Protein AF-A0A538LKQ7-F1 (afdb_monomer)

Mean predicted aligned error: 3.58 Å

Foldseek 3Di:
DKDDDDQVVQVVLQVVWPFFFEEEECQQPVVDPDDDPHGGNYDYFYCVVHGDPCNVVSVVVGRYYHYIDHHVVSVVVHD

Secondary structure (DSSP, 8-state):
---PPPHHHHHHHHHHSSSSEEEEE-TT-TT--SPP--SSEEEEE--SSS--TTHHHHHHT-SEEEE--S-HHHHHHH-

Structure (mmCIF, N/CA/C/O backbone):
data_AF-A0A538LKQ7-F1
#
_entry.id   AF-A0A538LKQ7-F1
#
loop_
_atom_site.group_PDB
_atom_site.id
_atom_site.type_symbol
_atom_site.label_atom_id
_atom_site.label_alt_id
_atom_site.label_comp_id
_atom_site.label_asym_id
_atom_site.label_entity_id
_atom_site.label_seq_id
_atom_site.pdbx_PDB_ins_code
_atom_site.Cartn_x
_atom_site.Cartn_y
_atom_site.Cartn_z
_atom_site.occupancy
_atom_site.B_iso_or_equiv
_atom_site.auth_seq_id
_atom_site.auth_comp_id
_atom_site.auth_asym_id
_atom_site.auth_atom_id
_atom_site.pdbx_PDB_model_num
ATOM 1 N N . MET A 1 1 ? 16.246 8.015 -1.570 1.00 46.0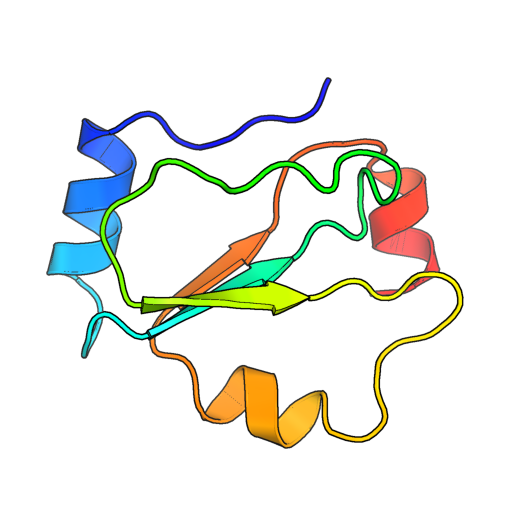0 1 MET A N 1
ATOM 2 C CA . MET A 1 1 ? 14.960 8.738 -1.508 1.00 46.00 1 MET A CA 1
ATOM 3 C C . MET A 1 1 ? 13.849 7.705 -1.558 1.00 46.00 1 MET A C 1
ATOM 5 O O . MET A 1 1 ? 13.344 7.434 -2.630 1.00 46.00 1 MET A O 1
ATOM 9 N N . GLY A 1 2 ? 13.547 7.068 -0.430 1.00 56.78 2 GLY A N 1
ATOM 10 C CA . GLY A 1 2 ? 12.343 6.263 -0.244 1.00 56.78 2 GLY A CA 1
ATOM 11 C C . GLY A 1 2 ? 11.682 6.807 1.010 1.00 56.78 2 GLY A C 1
ATOM 12 O O . GLY A 1 2 ? 12.356 6.926 2.028 1.00 56.78 2 GLY A O 1
ATOM 13 N N . GLY A 1 3 ? 10.459 7.309 0.892 1.00 69.38 3 GLY A N 1
ATOM 14 C CA . GLY A 1 3 ? 9.764 7.973 1.990 1.00 69.38 3 GLY A CA 1
ATOM 15 C C . GLY A 1 3 ? 8.674 7.067 2.530 1.00 69.38 3 GLY A C 1
ATOM 16 O O . GLY A 1 3 ? 7.895 6.530 1.741 1.00 69.38 3 GLY A O 1
ATOM 17 N N . PHE A 1 4 ? 8.633 6.924 3.850 1.00 80.88 4 PHE A N 1
ATOM 18 C CA . PHE A 1 4 ? 7.480 6.423 4.590 1.00 80.88 4 PHE A CA 1
ATOM 19 C C . PHE A 1 4 ? 6.754 7.621 5.215 1.00 80.88 4 PHE A C 1
ATOM 21 O O . PHE A 1 4 ? 7.404 8.642 5.469 1.00 80.88 4 PHE A O 1
ATOM 28 N N . PRO A 1 5 ? 5.431 7.540 5.429 1.00 87.50 5 PRO A N 1
ATOM 29 C CA . PRO A 1 5 ? 4.716 8.570 6.170 1.00 87.50 5 PRO A CA 1
ATOM 30 C C . PRO A 1 5 ? 5.265 8.673 7.596 1.00 87.50 5 PRO A C 1
ATOM 32 O O . PRO A 1 5 ? 5.778 7.698 8.148 1.00 87.50 5 PRO A O 1
ATOM 35 N N . ASP A 1 6 ? 5.143 9.855 8.197 1.00 90.88 6 ASP A N 1
ATOM 36 C CA . ASP A 1 6 ? 5.321 9.970 9.640 1.00 90.88 6 ASP A CA 1
ATOM 37 C C . ASP A 1 6 ? 4.166 9.275 10.385 1.00 90.88 6 ASP A C 1
ATOM 39 O O . ASP A 1 6 ? 3.110 8.970 9.817 1.00 90.88 6 ASP A O 1
ATOM 43 N N . LEU A 1 7 ? 4.386 8.987 11.670 1.00 92.44 7 LEU A N 1
ATOM 44 C CA . LEU A 1 7 ? 3.418 8.251 12.478 1.00 92.44 7 LEU A CA 1
ATOM 45 C C . LEU A 1 7 ? 2.060 8.979 12.601 1.00 92.44 7 LEU A C 1
ATOM 47 O O . LEU A 1 7 ? 1.044 8.316 12.410 1.00 92.44 7 LEU A O 1
ATOM 51 N N . PRO A 1 8 ? 1.987 10.308 12.834 1.00 95.06 8 PRO A N 1
ATOM 52 C CA . PRO A 1 8 ? 0.699 10.999 12.929 1.00 95.06 8 PRO A CA 1
ATOM 53 C C . PRO A 1 8 ? -0.131 10.957 11.640 1.00 95.06 8 PRO A C 1
ATOM 55 O O . PRO A 1 8 ? -1.346 10.758 11.699 1.00 95.06 8 PRO A O 1
ATOM 58 N N . VAL A 1 9 ? 0.495 11.130 10.469 1.00 93.75 9 VAL A N 1
ATOM 59 C CA . VAL A 1 9 ? -0.207 11.011 9.182 1.00 93.75 9 VAL A CA 1
ATOM 60 C C . VAL A 1 9 ? -0.685 9.580 8.980 1.00 93.75 9 VAL A C 1
ATOM 62 O O . VAL A 1 9 ? -1.815 9.359 8.544 1.00 93.75 9 VAL A O 1
ATOM 65 N N . TRP A 1 10 ? 0.145 8.602 9.332 1.00 95.25 10 TRP A N 1
ATOM 66 C CA . TRP A 1 10 ? -0.205 7.198 9.201 1.00 95.25 10 TRP A CA 1
ATOM 67 C C . TRP A 1 10 ? -1.385 6.782 10.090 1.00 95.25 10 TRP A C 1
ATOM 69 O O . TRP A 1 10 ? -2.335 6.160 9.613 1.00 95.25 10 TRP A O 1
ATOM 79 N N . GLU A 1 11 ? -1.373 7.176 11.362 1.00 94.62 11 GLU A N 1
ATOM 80 C CA . GLU A 1 11 ? -2.476 6.924 12.294 1.00 94.62 11 GLU A CA 1
ATOM 81 C C . GLU A 1 11 ? -3.779 7.579 11.819 1.00 94.62 11 GLU A C 1
ATOM 83 O O . GLU A 1 11 ? -4.849 6.980 11.934 1.00 94.62 11 GLU A O 1
ATOM 88 N N . ASN A 1 12 ? -3.700 8.777 11.228 1.00 95.50 12 ASN A N 1
ATOM 89 C CA . ASN A 1 12 ? -4.863 9.432 10.638 1.00 95.50 12 ASN A CA 1
ATOM 90 C C . ASN A 1 12 ? -5.447 8.636 9.461 1.00 95.50 12 ASN A C 1
ATOM 92 O O . ASN A 1 12 ? -6.664 8.472 9.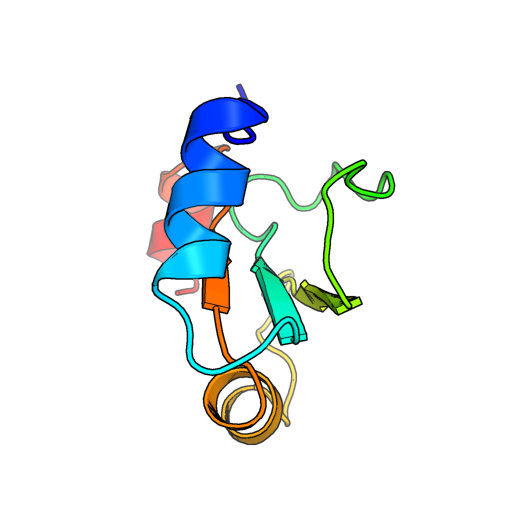392 1.00 95.50 12 ASN A O 1
ATOM 96 N N . VAL A 1 13 ? -4.599 8.110 8.571 1.00 94.81 13 VAL A N 1
ATOM 97 C CA . VAL A 1 13 ? -5.039 7.258 7.454 1.00 94.81 13 VAL A CA 1
ATOM 98 C C . VAL A 1 13 ? -5.725 5.996 7.971 1.00 94.81 13 VAL A C 1
ATOM 100 O O . VAL A 1 13 ? -6.825 5.678 7.524 1.00 94.81 13 VAL A O 1
ATOM 103 N N . LEU A 1 14 ? -5.124 5.303 8.942 1.00 95.38 14 LEU A N 1
ATOM 104 C CA . LEU A 1 14 ? -5.720 4.095 9.519 1.00 95.38 14 LEU A CA 1
ATOM 105 C C . LEU A 1 14 ? -7.053 4.369 10.220 1.00 95.38 14 LEU A C 1
ATOM 107 O O . LEU A 1 14 ? -7.968 3.559 10.113 1.00 95.38 14 LEU A O 1
ATOM 111 N N . ALA A 1 15 ? -7.198 5.514 10.890 1.00 95.69 15 ALA A N 1
ATOM 112 C CA . ALA A 1 15 ? -8.458 5.903 11.525 1.00 95.69 15 ALA A CA 1
ATOM 113 C C . ALA A 1 15 ? -9.600 6.146 10.517 1.00 95.69 15 ALA A C 1
ATOM 115 O O . ALA A 1 15 ? -10.771 6.089 10.895 1.00 95.69 15 ALA A O 1
ATOM 116 N N . LEU A 1 16 ? -9.272 6.430 9.252 1.00 96.44 16 LEU A N 1
ATOM 117 C CA . LEU A 1 16 ? -10.234 6.608 8.160 1.00 96.44 16 LEU A CA 1
ATOM 118 C C . LEU A 1 16 ? -10.498 5.316 7.374 1.00 96.44 16 LEU A C 1
ATOM 120 O O . LEU A 1 16 ? -11.480 5.245 6.632 1.00 96.44 16 LEU A O 1
ATOM 124 N N . ALA A 1 17 ? -9.629 4.315 7.504 1.00 95.62 17 ALA A N 1
ATOM 125 C CA . ALA A 1 17 ? -9.755 3.046 6.806 1.00 95.62 17 ALA A CA 1
ATOM 126 C C . ALA A 1 17 ? -10.796 2.134 7.474 1.00 95.62 17 ALA A C 1
ATOM 128 O O . ALA A 1 17 ? -11.093 2.240 8.663 1.00 95.62 17 ALA A O 1
ATOM 129 N N . ALA A 1 18 ? -11.347 1.193 6.703 1.00 89.12 18 ALA A N 1
ATOM 130 C CA . ALA A 1 18 ? -12.312 0.218 7.217 1.00 89.12 18 ALA A CA 1
ATOM 131 C C . ALA A 1 18 ? -11.680 -0.831 8.158 1.00 89.12 18 ALA A C 1
ATOM 133 O O . ALA A 1 18 ? -12.401 -1.559 8.841 1.00 89.12 18 ALA A O 1
ATOM 134 N N . GLY A 1 19 ? -10.348 -0.914 8.188 1.00 94.06 19 GLY A N 1
ATOM 135 C CA . GLY A 1 19 ? -9.584 -1.892 8.947 1.00 94.06 19 GLY A CA 1
ATOM 136 C C . GLY A 1 19 ? -8.083 -1.607 8.901 1.00 94.06 19 GLY A C 1
ATOM 137 O O . GLY A 1 19 ? -7.646 -0.553 8.443 1.00 94.06 19 GLY A O 1
ATOM 138 N N . GLY A 1 20 ? -7.298 -2.552 9.418 1.00 95.94 20 GLY A N 1
ATOM 139 C CA . GLY A 1 20 ? -5.850 -2.418 9.582 1.00 95.94 20 GLY A CA 1
ATOM 140 C C . GLY A 1 20 ? -5.009 -3.244 8.614 1.00 95.94 20 G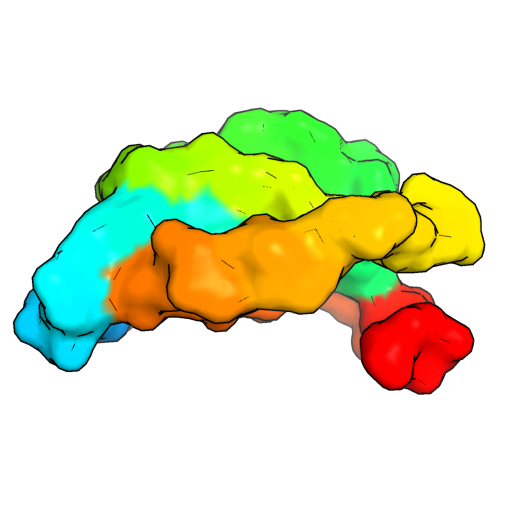LY A C 1
ATOM 141 O O . GLY A 1 20 ? -3.810 -3.338 8.851 1.00 95.94 20 GLY A O 1
ATOM 142 N N . ARG A 1 21 ? -5.588 -3.879 7.583 1.00 97.75 21 ARG A N 1
ATOM 143 C CA . ARG A 1 21 ? -4.822 -4.667 6.600 1.00 97.75 21 ARG A CA 1
ATOM 144 C C . ARG A 1 21 ? -4.201 -3.740 5.572 1.00 97.75 21 ARG A C 1
ATOM 146 O O . ARG A 1 21 ? -4.913 -3.007 4.886 1.00 97.75 21 ARG A O 1
ATOM 153 N N . VAL A 1 22 ? -2.883 -3.777 5.456 1.00 97.06 22 VAL A N 1
ATOM 154 C CA . VAL A 1 22 ? -2.126 -2.809 4.666 1.00 97.06 22 VAL A CA 1
ATOM 155 C C . VAL A 1 22 ? -1.256 -3.521 3.654 1.00 97.06 22 VAL A C 1
ATOM 157 O O . VAL A 1 22 ? -0.377 -4.300 4.016 1.00 97.06 22 VAL A O 1
ATOM 160 N N . LEU A 1 23 ? -1.441 -3.176 2.385 1.00 96.56 23 LEU A N 1
ATOM 161 C CA . LEU A 1 23 ? -0.548 -3.591 1.315 1.00 96.56 23 LEU A CA 1
ATOM 162 C C . LEU A 1 23 ? 0.544 -2.539 1.123 1.00 96.56 23 LEU A C 1
ATOM 164 O O . LEU A 1 23 ? 0.258 -1.391 0.790 1.00 96.56 23 LEU A O 1
ATOM 168 N N . VAL A 1 24 ? 1.795 -2.921 1.349 1.00 95.12 24 VAL A N 1
ATOM 169 C CA . VAL A 1 24 ? 2.964 -2.039 1.300 1.00 95.12 24 VAL A CA 1
ATOM 170 C C . VAL A 1 24 ? 3.711 -2.258 -0.010 1.00 95.12 24 VAL A C 1
ATOM 172 O O . VAL A 1 24 ? 4.484 -3.208 -0.135 1.00 95.12 24 VAL A O 1
ATOM 175 N N . ASP A 1 25 ? 3.504 -1.370 -0.977 1.00 93.81 25 ASP A N 1
ATOM 176 C CA . ASP A 1 25 ? 4.143 -1.413 -2.290 1.00 93.81 25 ASP A CA 1
ATOM 177 C C . ASP A 1 25 ? 5.514 -0.723 -2.283 1.00 93.81 25 ASP A C 1
ATOM 179 O O . ASP A 1 25 ? 5.631 0.492 -2.102 1.00 93.81 25 ASP A O 1
ATOM 183 N N . ARG A 1 26 ? 6.566 -1.510 -2.532 1.00 91.75 26 ARG A N 1
ATOM 184 C CA . ARG A 1 26 ? 7.961 -1.050 -2.612 1.00 91.75 26 ARG A CA 1
ATOM 185 C C . ARG A 1 26 ? 8.515 -1.012 -4.040 1.00 91.75 26 ARG A C 1
ATOM 187 O O . ARG A 1 26 ? 9.728 -0.918 -4.218 1.00 91.75 26 ARG A O 1
ATOM 194 N N . THR A 1 27 ? 7.668 -1.031 -5.068 1.00 91.56 27 THR A N 1
ATOM 195 C CA . THR A 1 27 ? 8.083 -1.055 -6.488 1.00 91.56 27 THR A CA 1
ATOM 196 C C . THR A 1 27 ? 9.007 0.105 -6.870 1.00 91.56 27 THR A C 1
ATOM 198 O O . THR A 1 27 ? 9.924 -0.055 -7.675 1.00 91.56 27 THR A O 1
ATOM 201 N N . ALA A 1 28 ? 8.842 1.278 -6.253 1.00 91.06 28 ALA A N 1
ATOM 202 C CA . ALA A 1 28 ? 9.721 2.420 -6.499 1.00 91.06 28 ALA A CA 1
ATOM 203 C C . ALA A 1 28 ? 11.158 2.210 -5.974 1.00 91.06 28 ALA A C 1
ATOM 205 O O . ALA A 1 28 ? 12.089 2.896 -6.404 1.00 91.06 28 ALA A O 1
ATOM 206 N N . SER A 1 29 ? 11.361 1.290 -5.030 1.00 89.56 29 SER A N 1
ATOM 207 C CA . SER A 1 29 ? 12.654 1.013 -4.405 1.00 89.56 29 SER A CA 1
ATOM 208 C C . SER A 1 29 ? 12.802 -0.465 -3.981 1.00 89.56 29 SER A C 1
ATOM 210 O O . SER A 1 29 ? 12.969 -0.764 -2.798 1.00 89.56 29 SER A O 1
ATOM 212 N N . PRO A 1 30 ? 12.804 -1.409 -4.944 1.00 87.00 30 PRO A N 1
ATOM 213 C CA . PRO A 1 30 ? 12.721 -2.854 -4.686 1.00 87.00 30 PRO A CA 1
ATOM 214 C C . PRO A 1 30 ? 13.917 -3.422 -3.908 1.00 87.00 30 PRO A C 1
ATOM 216 O O . PRO A 1 30 ? 13.828 -4.499 -3.329 1.00 87.00 30 PRO A O 1
ATOM 219 N N . GLN A 1 31 ? 15.036 -2.697 -3.870 1.00 87.38 31 GLN A N 1
ATOM 220 C CA . GLN A 1 31 ? 16.209 -3.032 -3.066 1.00 87.38 31 GLN A CA 1
ATOM 221 C C . GLN A 1 31 ? 16.012 -2.831 -1.552 1.00 87.38 31 GLN A C 1
ATOM 223 O O . GLN A 1 31 ? 16.833 -3.307 -0.773 1.00 87.38 31 GLN A O 1
ATOM 228 N N . HIS A 1 32 ? 14.975 -2.106 -1.121 1.00 84.31 32 HIS A N 1
ATOM 229 C CA . HIS A 1 32 ? 14.668 -1.900 0.294 1.00 84.31 32 HIS A CA 1
ATOM 230 C C . HIS A 1 32 ? 13.662 -2.950 0.765 1.00 84.31 32 HIS A C 1
ATOM 232 O O . HIS A 1 32 ? 12.461 -2.810 0.561 1.00 84.31 32 HIS A O 1
ATOM 238 N N . THR A 1 33 ? 14.157 -4.009 1.402 1.00 82.31 33 THR A N 1
ATOM 239 C CA . THR A 1 33 ? 13.336 -5.133 1.887 1.00 82.31 33 THR A CA 1
ATOM 240 C C . THR A 1 33 ? 13.070 -5.094 3.387 1.00 82.31 33 THR A C 1
ATOM 242 O O . THR A 1 33 ? 12.352 -5.954 3.896 1.00 82.31 33 THR A O 1
ATOM 245 N N . ASP A 1 34 ? 13.649 -4.126 4.097 1.00 85.00 34 ASP A N 1
ATOM 246 C CA . ASP A 1 34 ? 13.517 -4.024 5.546 1.00 85.00 34 ASP A CA 1
ATOM 247 C C . ASP A 1 34 ? 12.039 -3.877 5.958 1.00 85.00 34 ASP A C 1
ATOM 249 O O . ASP A 1 34 ? 11.250 -3.221 5.252 1.00 85.00 34 ASP A O 1
ATOM 253 N N . PRO A 1 35 ? 11.627 -4.501 7.078 1.00 82.44 35 PRO A N 1
ATOM 254 C CA . PRO A 1 35 ? 10.292 -4.317 7.628 1.00 82.44 35 PRO A CA 1
ATOM 255 C C . PRO A 1 35 ? 9.987 -2.837 7.854 1.00 82.44 35 PRO A C 1
ATOM 257 O O . PRO A 1 35 ? 10.838 -2.069 8.296 1.00 82.44 35 PRO A O 1
ATOM 260 N N . VAL A 1 36 ? 8.757 -2.441 7.541 1.00 86.56 36 VAL A N 1
ATOM 261 C CA . VAL A 1 36 ? 8.283 -1.086 7.812 1.00 86.56 36 VAL A CA 1
ATOM 262 C C . VAL A 1 36 ? 7.731 -1.058 9.229 1.00 86.56 36 VAL A C 1
ATOM 264 O O . VAL A 1 36 ? 6.819 -1.816 9.549 1.00 86.56 36 VAL A O 1
ATOM 267 N N . GLU A 1 37 ? 8.277 -0.193 10.077 1.00 89.19 37 GLU A N 1
ATOM 268 C CA . GLU A 1 37 ? 7.799 0.000 11.448 1.00 89.19 37 GLU A CA 1
ATOM 269 C C . GLU A 1 37 ? 6.601 0.957 11.459 1.00 89.19 37 GLU A C 1
ATOM 271 O O . GLU A 1 37 ? 6.708 2.126 11.826 1.00 89.19 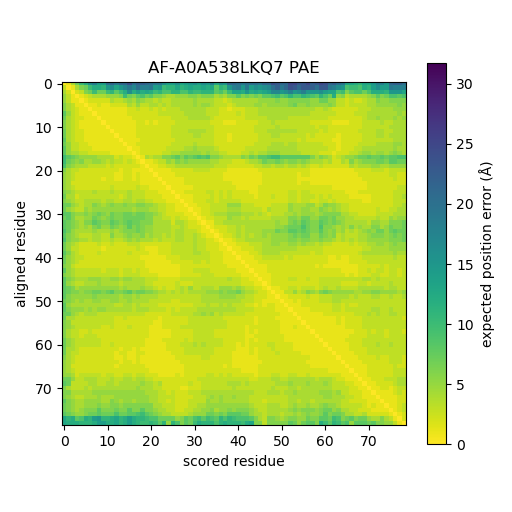37 GLU A O 1
ATOM 276 N N . LEU A 1 38 ? 5.449 0.460 11.007 1.00 91.50 38 LEU A N 1
ATOM 277 C CA . LEU A 1 38 ? 4.180 1.182 11.029 1.00 91.50 38 LEU A CA 1
ATOM 278 C C . LEU A 1 38 ? 3.082 0.311 11.666 1.00 91.50 38 LEU A C 1
ATOM 280 O O . LEU A 1 38 ? 3.061 -0.900 11.444 1.00 91.50 38 LEU A O 1
ATOM 284 N N . PRO A 1 39 ? 2.155 0.897 12.445 1.00 94.38 39 PRO A N 1
ATOM 285 C CA . PRO A 1 39 ? 0.958 0.203 12.911 1.00 94.38 39 PRO A CA 1
ATOM 286 C C . PRO A 1 39 ? 0.166 -0.447 11.765 1.00 94.38 39 PRO A C 1
ATOM 288 O O . PRO A 1 39 ? 0.036 0.148 10.698 1.00 94.38 39 PRO A O 1
ATOM 291 N N . GLY A 1 40 ? -0.407 -1.629 12.000 1.00 95.06 40 GLY A N 1
ATOM 292 C CA . GLY A 1 40 ? -1.236 -2.351 11.028 1.00 95.06 40 GLY A CA 1
ATOM 293 C C . GLY A 1 40 ? -0.772 -3.787 10.780 1.00 95.06 40 GLY A C 1
ATOM 294 O O . GLY A 1 40 ? 0.280 -4.212 11.253 1.00 95.06 40 GLY A O 1
ATOM 295 N N . ASP A 1 41 ? -1.585 -4.535 10.043 1.00 96.38 41 ASP A N 1
ATOM 296 C CA . ASP A 1 41 ? -1.265 -5.860 9.514 1.00 96.38 41 ASP A CA 1
ATOM 297 C C . ASP A 1 41 ? -0.642 -5.690 8.122 1.00 96.38 41 ASP A C 1
ATOM 299 O O . ASP A 1 41 ? -1.343 -5.492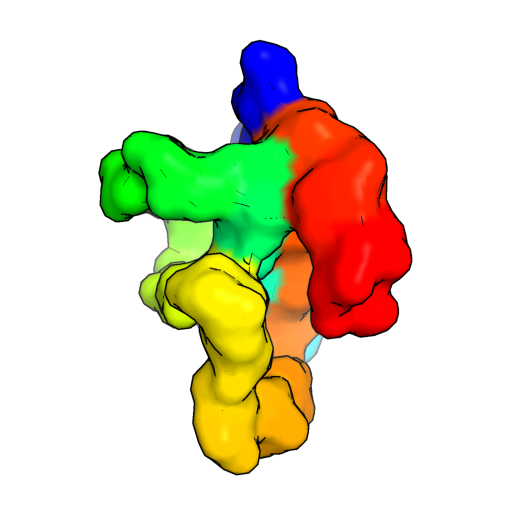 7.125 1.00 96.38 41 ASP A O 1
ATOM 303 N N . LEU A 1 42 ? 0.692 -5.638 8.081 1.00 95.25 42 LEU A N 1
ATOM 304 C CA . LEU A 1 42 ? 1.451 -5.226 6.902 1.00 95.25 42 LEU A CA 1
ATOM 305 C C . LEU A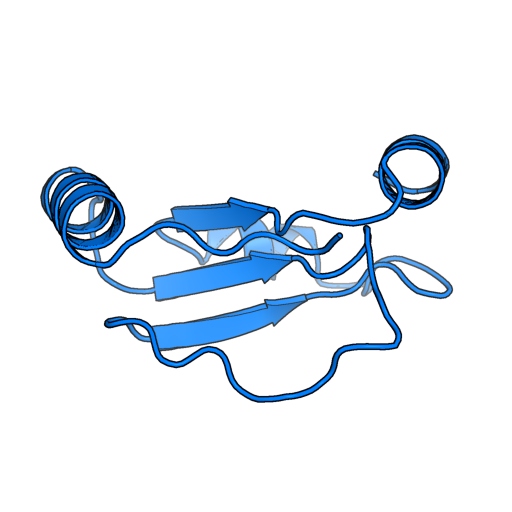 1 42 ? 1.805 -6.42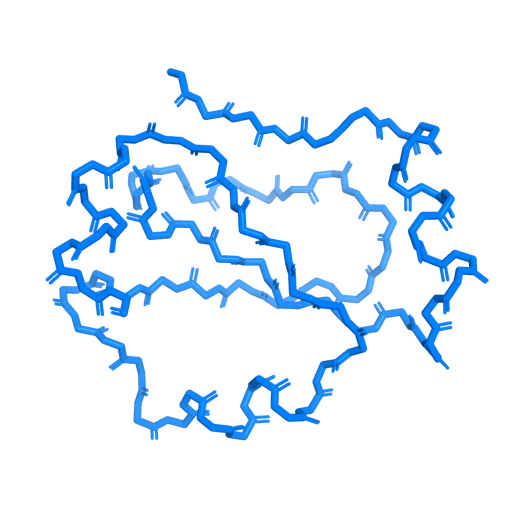1 6.009 1.00 95.25 42 LEU A C 1
ATOM 307 O O . LEU A 1 42 ? 2.535 -7.325 6.413 1.00 95.25 42 LEU A O 1
ATOM 311 N N . THR A 1 43 ? 1.387 -6.360 4.748 1.00 95.31 43 THR A N 1
ATOM 312 C CA . THR A 1 43 ? 1.763 -7.301 3.687 1.00 95.31 43 THR A CA 1
ATOM 313 C C . THR A 1 43 ? 2.623 -6.589 2.648 1.00 95.31 43 THR A C 1
ATOM 315 O O . THR A 1 43 ? 2.236 -5.555 2.114 1.00 95.31 43 THR A O 1
ATOM 318 N N . GLY A 1 44 ? 3.812 -7.117 2.353 1.00 93.31 44 GLY A N 1
ATOM 319 C CA . GLY A 1 44 ? 4.712 -6.530 1.357 1.00 93.31 44 GLY A CA 1
ATOM 320 C C . GLY A 1 44 ? 4.304 -6.855 -0.082 1.00 93.31 44 GLY A C 1
ATOM 321 O O . GLY A 1 44 ? 3.972 -7.996 -0.385 1.00 93.31 44 GLY A O 1
ATOM 322 N N . LEU A 1 45 ? 4.411 -5.868 -0.969 1.00 93.12 45 LEU A N 1
ATOM 323 C CA . LEU A 1 45 ? 4.204 -5.977 -2.410 1.00 93.12 45 LEU A CA 1
ATOM 324 C C . LEU A 1 45 ? 5.398 -5.375 -3.161 1.00 93.12 45 LEU A C 1
ATOM 326 O O . LEU A 1 45 ? 5.966 -4.357 -2.762 1.00 93.12 45 LEU A O 1
ATOM 330 N N . SER A 1 46 ? 5.781 -6.010 -4.262 1.00 89.50 46 SER A N 1
ATOM 331 C CA . SER A 1 46 ? 6.766 -5.490 -5.207 1.00 89.50 46 SER A CA 1
ATOM 332 C C . SER A 1 46 ? 6.426 -6.007 -6.594 1.00 89.50 46 SER A C 1
ATOM 334 O O . SER A 1 46 ? 6.139 -7.192 -6.745 1.00 89.50 46 SER A O 1
ATOM 336 N N . PHE A 1 47 ? 6.480 -5.138 -7.603 1.00 91.62 47 PHE A N 1
ATOM 337 C CA . PHE A 1 47 ? 6.313 -5.541 -9.000 1.00 91.62 47 PHE A CA 1
ATOM 338 C C . PHE A 1 47 ? 7.649 -5.872 -9.668 1.00 91.62 47 PHE A C 1
ATOM 340 O O . PHE A 1 47 ? 7.727 -5.944 -10.888 1.00 91.62 47 PHE A O 1
ATOM 347 N N . TYR A 1 48 ? 8.731 -6.029 -8.903 1.00 86.06 48 TYR A N 1
ATOM 348 C CA . TYR A 1 48 ? 10.032 -6.374 -9.463 1.00 86.06 48 TYR A CA 1
ATOM 349 C C . TYR A 1 48 ? 10.256 -7.899 -9.485 1.00 86.06 48 TYR A C 1
ATOM 351 O O . TYR A 1 48 ? 10.225 -8.518 -8.419 1.00 86.06 48 TYR A O 1
ATOM 359 N N . PRO A 1 49 ? 10.587 -8.511 -10.643 1.00 85.25 49 PRO A N 1
ATOM 360 C CA . PRO A 1 49 ? 10.630 -7.912 -11.983 1.00 85.25 49 PRO A CA 1
ATOM 361 C C . PRO A 1 49 ? 9.251 -7.791 -12.655 1.00 85.25 49 PRO A C 1
ATOM 363 O O . PRO A 1 49 ? 9.145 -7.082 -13.651 1.00 85.25 49 PRO A O 1
ATOM 366 N N . TRP A 1 50 ? 8.231 -8.479 -12.129 1.00 88.56 50 TRP A N 1
ATOM 367 C CA . TRP A 1 50 ? 6.836 -8.391 -12.568 1.00 88.56 50 TRP A CA 1
ATOM 368 C C . TRP A 1 50 ? 5.891 -8.377 -11.356 1.00 88.56 50 TRP A C 1
ATOM 370 O O . TRP A 1 50 ? 6.295 -8.838 -10.282 1.00 88.56 50 TRP A O 1
ATOM 380 N N . PRO A 1 51 ? 4.649 -7.878 -11.498 1.00 91.06 51 PRO A N 1
ATOM 381 C CA . PRO A 1 51 ? 3.631 -8.018 -10.462 1.00 91.06 51 PRO A CA 1
ATOM 382 C C . PRO A 1 51 ? 3.338 -9.493 -10.146 1.00 91.06 51 PRO A C 1
ATOM 384 O O . PRO A 1 51 ? 3.456 -10.336 -11.040 1.00 91.06 51 PRO A O 1
ATOM 387 N N . PRO A 1 52 ? 2.942 -9.821 -8.905 1.00 92.75 52 PRO A N 1
ATOM 388 C CA . PRO A 1 52 ? 2.550 -11.180 -8.558 1.00 92.75 52 PRO A CA 1
ATOM 389 C C . PRO A 1 52 ? 1.207 -11.556 -9.210 1.00 92.75 52 PRO A C 1
ATOM 391 O O . PRO A 1 52 ? 0.357 -10.694 -9.447 1.00 92.75 52 PRO A O 1
ATOM 394 N N . ASP A 1 53 ? 1.003 -12.850 -9.476 1.00 95.69 53 ASP A N 1
ATOM 395 C CA . ASP A 1 53 ? -0.198 -13.360 -10.163 1.00 95.69 53 ASP A CA 1
ATOM 396 C C . ASP A 1 53 ? -1.505 -13.072 -9.395 1.00 95.69 53 ASP A C 1
ATOM 398 O O . ASP A 1 53 ? -2.567 -12.940 -10.002 1.00 95.69 53 ASP A O 1
ATOM 402 N N . ASP A 1 54 ? -1.432 -12.948 -8.067 1.00 95.81 54 ASP A N 1
ATOM 403 C CA . ASP A 1 54 ? -2.543 -12.692 -7.143 1.00 95.81 54 ASP A CA 1
ATOM 404 C C . ASP A 1 54 ? -2.698 -11.205 -6.772 1.00 95.81 54 ASP A C 1
ATOM 406 O O . ASP A 1 54 ? -3.340 -10.858 -5.776 1.00 95.81 54 ASP A O 1
ATOM 410 N N . LEU A 1 55 ? -2.130 -10.293 -7.574 1.00 95.69 55 LEU A N 1
ATOM 411 C CA . LEU A 1 55 ? -2.177 -8.846 -7.328 1.00 95.69 55 LEU A CA 1
ATOM 412 C C . LEU A 1 55 ? -3.597 -8.338 -7.044 1.00 95.69 55 LEU A C 1
ATOM 414 O O . LEU A 1 55 ? -3.806 -7.489 -6.175 1.00 95.69 55 LEU A O 1
ATOM 418 N N . ARG A 1 56 ? -4.584 -8.847 -7.786 1.00 96.38 56 ARG A N 1
ATOM 419 C CA . ARG A 1 56 ? -5.981 -8.431 -7.647 1.00 96.38 56 ARG A CA 1
ATOM 420 C C . ARG A 1 56 ? -6.525 -8.794 -6.267 1.00 96.38 56 ARG A C 1
ATOM 422 O O . ARG A 1 56 ? -7.181 -7.970 -5.633 1.00 96.38 56 ARG A O 1
ATOM 429 N N . GLU A 1 57 ? -6.278 -10.015 -5.818 1.00 97.94 57 GLU A N 1
ATOM 430 C CA . GLU A 1 57 ? -6.701 -10.529 -4.521 1.00 97.94 57 GLU A CA 1
ATOM 431 C C . GLU A 1 57 ? -6.012 -9.769 -3.382 1.00 97.94 57 GLU A C 1
ATOM 433 O O . GLU A 1 57 ? -6.689 -9.351 -2.443 1.00 97.94 57 GLU A O 1
ATOM 438 N N . LEU A 1 58 ? -4.706 -9.505 -3.500 1.00 96.75 58 LEU A N 1
ATOM 439 C CA . LEU A 1 58 ? -3.942 -8.712 -2.530 1.00 96.75 58 LEU A CA 1
ATOM 440 C C . LEU A 1 58 ? -4.481 -7.281 -2.404 1.00 96.75 58 LEU A C 1
ATOM 442 O O . LEU A 1 58 ? -4.690 -6.786 -1.294 1.00 96.75 58 LEU A O 1
ATOM 446 N N . ALA A 1 59 ? -4.747 -6.618 -3.533 1.00 96.25 59 ALA A N 1
ATOM 447 C CA . ALA A 1 59 ? -5.240 -5.244 -3.551 1.00 96.25 59 ALA A CA 1
ATOM 448 C C . ALA A 1 59 ? -6.666 -5.134 -2.990 1.00 96.25 59 ALA A C 1
ATOM 450 O O . ALA A 1 59 ? -6.937 -4.269 -2.162 1.00 96.25 59 ALA A O 1
ATOM 451 N N . LEU A 1 60 ? -7.575 -6.025 -3.401 1.00 97.12 60 LEU A N 1
ATOM 452 C CA . LEU A 1 60 ? -8.968 -6.025 -2.933 1.00 97.12 60 LEU A CA 1
ATOM 453 C C . LEU A 1 60 ? -9.130 -6.564 -1.503 1.00 97.12 60 LEU A C 1
ATOM 455 O O . LEU A 1 60 ? -10.145 -6.299 -0.860 1.00 97.12 60 LEU A O 1
ATOM 459 N N . GLY A 1 61 ? -8.164 -7.344 -1.018 1.00 97.12 61 GLY A N 1
ATOM 460 C CA . GLY A 1 61 ? -8.133 -7.887 0.338 1.00 97.12 61 GLY A CA 1
ATOM 461 C C . GLY A 1 61 ? -7.602 -6.914 1.393 1.00 97.12 61 GLY A C 1
ATOM 462 O O . GLY A 1 61 ? -7.676 -7.231 2.581 1.00 97.12 61 GLY A O 1
ATOM 463 N N . SER A 1 62 ? -7.084 -5.756 0.981 1.00 97.88 62 SER A N 1
ATOM 464 C CA . SER A 1 62 ? -6.441 -4.772 1.855 1.00 97.88 62 SER A CA 1
ATOM 465 C C . SER A 1 62 ? -7.349 -3.572 2.118 1.00 97.88 62 SER A C 1
ATOM 467 O O . SER A 1 62 ? -8.127 -3.167 1.258 1.00 97.88 62 SER A O 1
ATOM 469 N N . ASP A 1 63 ? -7.238 -2.986 3.309 1.00 97.62 63 ASP A N 1
ATOM 470 C CA . ASP A 1 63 ? -8.007 -1.803 3.709 1.00 97.62 63 ASP A CA 1
ATOM 471 C C . ASP A 1 63 ? -7.282 -0.500 3.311 1.00 97.62 63 ASP A C 1
ATOM 473 O O . ASP A 1 63 ? -7.919 0.531 3.093 1.00 97.62 63 ASP A O 1
ATOM 477 N N . VAL A 1 64 ? -5.947 -0.555 3.185 1.00 97.12 64 VAL A N 1
ATOM 478 C CA . VAL A 1 64 ? -5.069 0.544 2.750 1.00 97.12 64 VAL A CA 1
ATOM 479 C C . VAL A 1 64 ? -3.983 0.005 1.814 1.00 97.12 64 VAL A C 1
ATOM 481 O O . VAL A 1 64 ? -3.427 -1.066 2.055 1.00 97.12 64 VAL A O 1
ATOM 484 N N . ILE A 1 65 ? -3.632 0.772 0.777 1.00 95.75 65 ILE A N 1
ATOM 485 C CA . ILE A 1 65 ? -2.439 0.532 -0.048 1.00 95.75 65 ILE A CA 1
ATOM 486 C C . ILE A 1 65 ? -1.448 1.673 0.201 1.00 95.75 65 ILE A C 1
ATOM 488 O O . ILE A 1 65 ? -1.715 2.827 -0.137 1.00 95.75 65 ILE A O 1
ATOM 492 N N . LEU A 1 66 ? -0.307 1.349 0.807 1.00 94.50 66 LEU A N 1
ATOM 493 C CA . LEU A 1 66 ? 0.803 2.268 1.027 1.00 94.50 66 LEU A CA 1
ATOM 494 C C . LEU A 1 66 ? 1.809 2.134 -0.118 1.00 94.50 66 LEU A C 1
ATOM 496 O O . LEU A 1 66 ? 2.579 1.178 -0.160 1.00 94.50 66 LEU A O 1
ATOM 500 N N . VAL A 1 67 ? 1.837 3.120 -1.013 1.00 92.94 67 VAL A N 1
ATOM 501 C CA . VAL A 1 67 ? 2.840 3.204 -2.083 1.00 92.94 67 VAL A CA 1
ATOM 502 C C . VAL A 1 67 ? 4.063 3.958 -1.567 1.00 92.94 67 VAL A C 1
ATOM 504 O O . VAL A 1 67 ? 4.010 5.165 -1.323 1.00 92.94 67 VAL A O 1
ATOM 507 N N . CYS A 1 68 ? 5.170 3.247 -1.363 1.00 91.19 68 CYS A N 1
ATOM 508 C CA . CYS A 1 68 ? 6.383 3.823 -0.795 1.00 91.19 68 CYS A CA 1
ATOM 509 C C . CYS A 1 68 ? 7.132 4.704 -1.803 1.00 91.19 68 CYS A C 1
ATOM 511 O O . CYS A 1 68 ? 7.120 4.475 -3.016 1.00 91.19 68 CYS A O 1
ATOM 513 N N . GLY A 1 69 ? 7.852 5.706 -1.289 1.00 89.50 69 GLY A N 1
ATOM 514 C CA . GLY A 1 6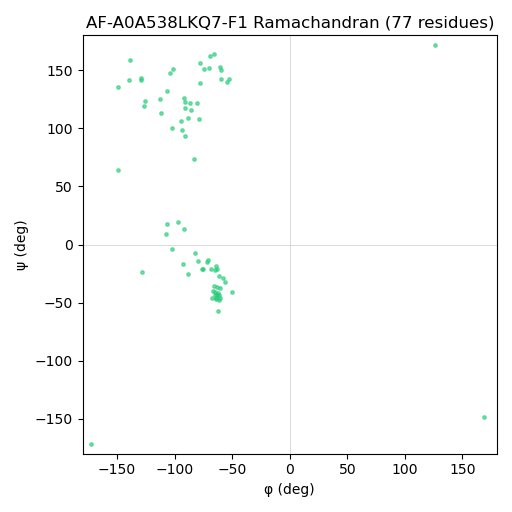9 ? 8.713 6.538 -2.127 1.00 89.50 69 GLY A CA 1
ATOM 515 C C . GLY A 1 69 ? 9.886 5.759 -2.740 1.00 89.50 69 GLY A C 1
ATOM 516 O O . GLY A 1 69 ? 10.274 4.681 -2.284 1.00 89.50 69 GLY A O 1
ATOM 517 N N . GLY A 1 70 ? 10.515 6.342 -3.756 1.00 90.44 70 GLY A N 1
ATOM 518 C CA . GLY A 1 70 ? 11.620 5.704 -4.463 1.00 90.44 70 GLY A CA 1
ATOM 519 C C . GLY A 1 70 ? 11.980 6.436 -5.746 1.00 90.44 70 GLY A C 1
ATOM 520 O O . GLY A 1 70 ? 11.804 7.648 -5.873 1.00 90.44 70 GLY A O 1
ATOM 521 N N . ASN A 1 71 ? 12.450 5.670 -6.724 1.00 90.25 71 ASN A N 1
ATOM 522 C CA . ASN A 1 71 ? 12.547 6.115 -8.101 1.00 90.25 71 ASN A CA 1
ATOM 523 C C . ASN A 1 71 ? 11.162 6.043 -8.764 1.00 90.25 71 ASN A C 1
ATOM 525 O O . ASN A 1 71 ? 10.676 4.960 -9.089 1.00 90.25 71 ASN A O 1
ATOM 529 N N . THR A 1 72 ? 10.546 7.199 -9.011 1.00 89.75 72 THR A N 1
ATOM 530 C CA . THR A 1 72 ? 9.242 7.293 -9.684 1.00 89.75 72 THR A CA 1
ATOM 531 C C . THR A 1 72 ? 9.244 6.662 -11.078 1.00 89.75 72 THR A C 1
ATOM 533 O O . THR A 1 72 ? 8.217 6.144 -11.499 1.00 89.75 72 THR A O 1
ATOM 536 N N . ALA A 1 73 ? 10.380 6.637 -11.785 1.00 88.81 73 ALA A N 1
ATOM 537 C CA . ALA A 1 73 ? 10.461 5.972 -13.084 1.00 88.81 73 ALA A CA 1
ATOM 538 C C . ALA A 1 73 ? 10.282 4.449 -12.965 1.00 88.81 73 ALA A C 1
ATOM 540 O O . ALA A 1 73 ? 9.633 3.859 -13.819 1.00 88.81 73 ALA A O 1
ATOM 541 N N . ASN A 1 74 ? 10.789 3.825 -11.892 1.00 85.50 74 ASN A N 1
ATOM 542 C CA . ASN A 1 74 ? 10.576 2.393 -11.644 1.00 85.50 74 ASN A CA 1
ATOM 543 C C . ASN A 1 74 ? 9.102 2.097 -11.360 1.00 85.50 74 ASN A C 1
ATOM 545 O O . ASN A 1 74 ? 8.579 1.105 -11.848 1.00 85.50 74 ASN A O 1
ATOM 549 N N . MET A 1 75 ? 8.441 2.976 -10.601 1.00 85.75 75 MET A N 1
ATOM 550 C CA . MET A 1 75 ? 7.008 2.867 -10.335 1.00 85.75 75 MET A CA 1
ATOM 551 C C . MET A 1 75 ? 6.216 2.971 -11.646 1.00 85.75 75 MET A C 1
ATOM 553 O O . MET A 1 75 ? 5.547 2.023 -12.026 1.00 85.75 75 MET A O 1
ATOM 557 N N . LEU A 1 76 ? 6.372 4.062 -12.404 1.00 85.81 76 LEU A N 1
ATOM 558 C CA . LEU A 1 76 ? 5.621 4.295 -13.649 1.00 85.81 76 LEU A CA 1
ATOM 559 C C . LEU A 1 76 ? 5.893 3.274 -14.762 1.00 85.81 76 LEU A C 1
ATOM 561 O O . LEU A 1 76 ? 5.099 3.166 -15.690 1.00 85.81 76 LEU A O 1
ATOM 565 N N . ALA A 1 77 ? 7.025 2.572 -14.720 1.00 84.00 77 ALA A N 1
ATOM 566 C CA . ALA A 1 77 ? 7.361 1.578 -15.731 1.00 84.00 77 ALA A CA 1
ATOM 567 C C . ALA A 1 77 ? 6.591 0.258 -15.566 1.00 84.00 77 ALA A C 1
ATOM 569 O O . ALA A 1 77 ? 6.517 -0.501 -16.532 1.00 84.00 77 ALA A O 1
ATOM 570 N N . VAL A 1 78 ? 6.072 -0.035 -14.367 1.00 75.50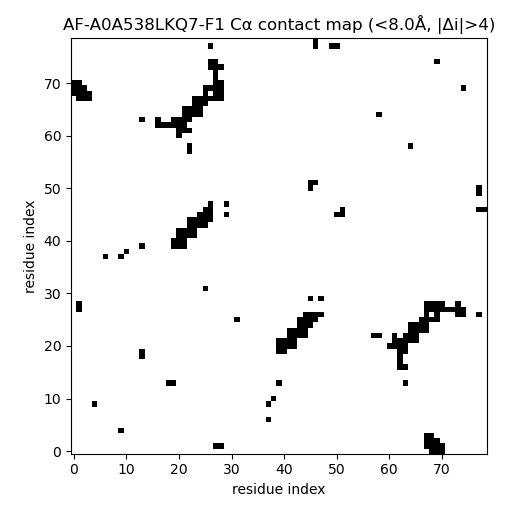 78 VAL A N 1
ATOM 571 C CA . VAL A 1 78 ? 5.505 -1.355 -14.038 1.00 75.50 78 VAL A CA 1
ATOM 572 C C . VAL A 1 78 ? 4.093 -1.279 -13.439 1.00 75.50 78 VAL A C 1
ATOM 574 O O . VAL A 1 78 ? 3.373 -2.270 -13.524 1.00 75.50 78 VAL A O 1
ATOM 577 N N . TRP A 1 79 ? 3.703 -0.144 -12.842 1.00 75.44 79 TRP A N 1
ATOM 578 C CA . TRP A 1 79 ? 2.397 0.037 -12.187 1.00 75.44 79 TRP A CA 1
ATOM 579 C C . TRP A 1 79 ? 1.211 0.094 -13.152 1.00 75.44 79 TRP A C 1
ATOM 581 O O . TRP A 1 79 ? 1.335 0.759 -14.207 1.00 75.44 79 TRP A O 1
#

Radius of gyration: 12.31 Å; Cα contacts (8 Å, |Δi|>4): 114; chains: 1; bounding box: 28×24×29 Å

Nearest PDB structures (foldseek):
  2qmm-assembly1_B  TM=3.309E-01  e=1.412E+00  Archaeoglobus fulgidus DSM 4304
  2h4h-assembly1_A  TM=4.154E-01  e=5.783E+00  Thermotoga maritima
  3d4b-assembly1_A  TM=4.337E-01  e=9.253E+00  Thermotoga maritima

Sequence (79 aa):
MGGFPDLPVWENVLALAAGGRVLVDRTASPQHTDPVELPGDLTGLSFYPWPPDDLRELALGSDVILVCGGNTANMLAVW

Solvent-accessible surface area (backbone atoms only — not comparable to full-atom values): 4734 Å² total; per-residue (Å²): 115,62,53,76,79,56,68,72,63,46,53,53,52,48,73,71,33,92,45,51,35,29,35,37,33,28,41,21,36,70,88,64,76,74,84,77,97,61,94,61,51,77,42,84,42,53,40,75,94,51,67,58,96,57,49,67,60,56,59,73,70,29,49,42,79,47,76,40,38,36,45,63,67,53,30,70,72,71,108

pLDDT: mean 90.37, std 8.45, range [46.0, 97.94]